Protein 2Z0X (pdb70)

Sequence (157 aa):
SLSPSARRVQGALETRGFGHLKVVELPASTRTAKEAAQAVGAEVGQIVKSLVFVGEKGAYLFLVSGKNRLDLGKATRLVGGPLRQATPEEVRELTGFAIGGVPPVGHNTPLPAYLDEDLLGYPEVWAAGGTPRALFRATPKELLALTGAQVADLKEG

B-factor: mean 14.14, std 8.66, range [3.65, 50.75]

InterPro domains:
  IPR007214 YbaK/aminoacyl-tRNA synthetase-associated domain [PF04073] (30-146)
  IPR036754 YbaK/aminoacyl-tRNA synthetase-associated domain superfamily [G3DSA:3.90.960.10] (2-157)
  IPR036754 YbaK/aminoacyl-tRNA synthetase-associated domain superfamily [SSF55826] (11-155)

Secondary structure (DSSP, 8-state):
---HHHHHHHHHHHHTT-TTS-EEE-SS--SSHHHHHHHHT--GGGEEEEEEEEESSSEEEEEEETT--B-HHHHHHHHTS-EEEPPHHHHHHHHSS-TTS--SS--SSPPPEEEEGGGGGSS-EEEE-SSTTEEEEE-HHHHHHHH-PEEE--B--

Foldseek 3Di:
DDDVQLVLLCVLCVVLPNNVWDKDQDPWWQLALVRVCVRVVHDSQLEWAWFWKAFDVGIETETGGRVFDFDLVQVCVVVVGHIGGQDQVRLCVFFVAGRSARFQDSGPDQHAYAYAQSNQVDQKGWYGSRHRRIIIIDGVVVSCSSRVHHYDNGGPD

Organism: Thermus thermophilus (strain ATCC 27634 / DSM 579 / HB8) (NCBI:txid300852)

Structure (mmCIF, N/CA/C/O backbone):
data_2Z0X
#
_entry.id   2Z0X
#
_cell.length_a   31.512
_cell.length_b   50.613
_cell.length_c   81.758
_cell.angle_alpha   90.00
_cell.angle_beta   90.00
_cell.angle_gamma   90.00
#
_symmetry.space_group_name_H-M   'P 21 21 21'
#
loop_
_entity.id
_entity.type
_entity.pdbx_description
1 polymer 'Putative uncharacterized protein TTHA1699'
2 non-polymer "5'-O-(N-(L-CYSTEINYL)-SULFAMOYL)ADENOSINE"
3 water water
#
loop_
_atom_site.group_PDB
_atom_site.id
_atom_site.type_symbol
_atom_site.label_atom_id
_atom_site.label_alt_id
_atom_site.label_comp_id
_atom_site.label_asym_id
_atom_site.label_entity_id
_atom_site.label_seq_id
_atom_site.pdbx_PDB_ins_code
_atom_site.Cartn_x
_atom_site.Cartn_y
_atom_site.Cartn_z
_atom_site.occupancy
_atom_site.B_iso_or_equiv
_atom_site.auth_seq_id
_atom_site.auth_comp_id
_atom_site.auth_asym_id
_atom_site.auth_atom_id
_atom_site.pdbx_PDB_model_num
ATOM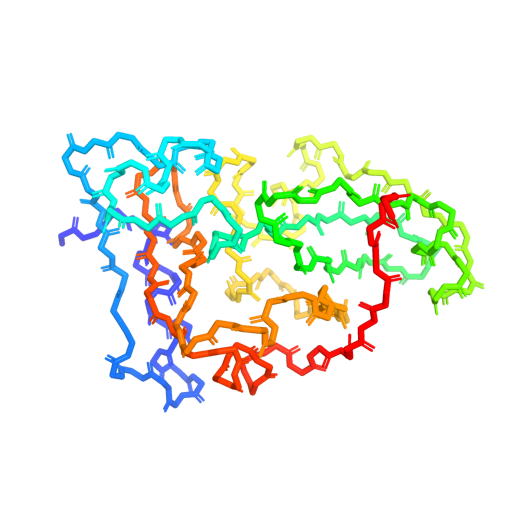 1 N N . SER A 1 2 ? 6.152 41.300 13.565 1.00 37.91 2 SER A N 1
ATOM 2 C CA . SER A 1 2 ? 6.301 40.104 14.440 1.00 36.39 2 SER A CA 1
ATOM 3 C C . SER A 1 2 ? 6.848 40.531 15.791 1.00 30.37 2 SER A C 1
ATOM 4 O O . SER A 1 2 ? 6.149 40.513 16.831 1.00 26.64 2 SER A O 1
ATOM 7 N N . LEU A 1 3 ? 8.133 40.889 15.748 1.00 20.67 3 LEU A N 1
ATOM 8 C CA . LEU A 1 3 ? 8.852 41.263 16.941 1.00 12.70 3 LEU A CA 1
ATOM 9 C C . LEU A 1 3 ? 8.202 42.440 17.616 1.00 15.55 3 LEU A C 1
ATOM 10 O O . LEU A 1 3 ? 7.717 43.393 16.963 1.00 14.99 3 LEU A O 1
ATOM 15 N N . SER A 1 4 ? 8.200 42.397 18.940 1.00 9.94 4 SER A N 1
ATOM 16 C CA . SER A 1 4 ? 7.672 43.508 19.711 1.00 11.93 4 SER A CA 1
ATOM 17 C C . SER A 1 4 ? 8.615 44.677 19.422 1.00 12.32 4 SER A C 1
ATOM 18 O O . SER A 1 4 ? 9.731 44.463 18.947 1.00 10.54 4 SER A O 1
ATOM 21 N N . PRO A 1 5 ? 8.180 45.901 19.698 1.00 11.61 5 PRO A N 1
ATOM 22 C CA . PRO A 1 5 ? 9.005 47.094 19.416 1.00 10.91 5 PRO A CA 1
ATOM 23 C C . PRO A 1 5 ? 10.452 47.080 19.896 1.00 9.06 5 PRO A C 1
ATOM 24 O O . PRO A 1 5 ? 11.383 47.383 19.117 1.00 9.52 5 PRO A O 1
ATOM 28 N N . SER A 1 6 ? 10.660 46.747 21.164 1.00 8.14 6 SER A N 1
ATOM 29 C CA . SER A 1 6 ? 12.027 46.722 21.651 1.00 8.72 6 SER A CA 1
ATOM 30 C C . SER A 1 6 ? 12.864 45.672 20.948 1.00 7.52 6 SER A C 1
ATOM 31 O O . SER A 1 6 ? 14.066 45.877 20.731 1.00 8.35 6 SER A O 1
ATOM 34 N N . ALA A 1 7 ? 12.258 44.540 20.584 1.00 8.38 7 ALA A N 1
ATOM 35 C CA . ALA A 1 7 ? 13.024 43.524 19.868 1.00 6.65 7 ALA A CA 1
ATOM 36 C C . ALA A 1 7 ? 13.298 44.026 18.444 1.00 8.84 7 ALA A C 1
ATOM 37 O O . ALA A 1 7 ? 14.385 43.802 17.874 1.00 6.52 7 ALA A O 1
ATOM 39 N N . ARG A 1 8 ? 12.295 44.673 17.841 1.00 7.60 8 ARG A N 1
ATOM 40 C CA . ARG A 1 8 ? 12.480 45.226 16.483 1.00 8.73 8 ARG A CA 1
ATOM 41 C C . ARG A 1 8 ? 13.612 46.292 16.535 1.00 8.64 8 ARG A C 1
ATOM 42 O O . ARG A 1 8 ? 14.388 46.435 15.575 1.00 8.74 8 ARG A O 1
ATOM 50 N N . ARG A 1 9 ? 13.666 47.061 17.629 1.00 8.78 9 ARG A N 1
ATOM 51 C CA . ARG A 1 9 ? 14.714 48.104 17.795 1.00 6.81 9 ARG A CA 1
ATOM 52 C C . ARG A 1 9 ? 16.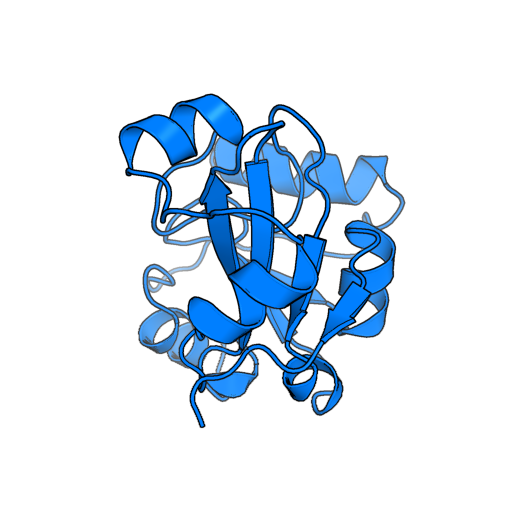117 47.460 17.739 1.00 7.72 9 ARG A C 1
ATOM 53 O O . ARG A 1 9 ? 17.024 47.954 17.069 1.00 6.72 9 ARG A O 1
ATOM 61 N N . VAL A 1 10 ? 16.281 46.339 18.428 1.00 7.55 10 VAL A N 1
ATOM 62 C CA . VAL A 1 10 ? 17.572 45.683 18.423 1.00 6.03 10 VAL A CA 1
ATOM 63 C C . VAL A 1 10 ? 17.839 45.108 17.034 1.00 8.88 10 VAL A C 1
ATOM 64 O O . VAL A 1 10 ? 18.932 45.198 16.522 1.00 7.86 10 VAL A O 1
ATOM 68 N N . GLN A 1 11 ? 16.827 44.483 16.436 1.00 8.42 11 GLN A N 1
ATOM 69 C CA . GLN A 1 11 ? 17.064 43.928 15.102 1.00 7.80 11 GLN A CA 1
ATOM 70 C C . GLN A 1 11 ? 17.483 45.055 14.123 1.00 8.88 11 GLN A C 1
ATOM 71 O O . GLN A 1 11 ? 18.343 44.820 13.278 1.00 8.55 11 GLN A O 1
ATOM 77 N N . GLY A 1 12 ? 16.866 46.231 14.256 1.00 9.43 12 GLY A N 1
ATOM 78 C CA . GLY A 1 12 ? 17.166 47.359 13.399 1.00 9.12 12 GLY A CA 1
ATOM 79 C C . GLY A 1 12 ? 18.605 47.833 13.629 1.00 9.01 12 GLY A C 1
ATOM 80 O O . GLY A 1 12 ? 19.293 48.286 12.710 1.00 11.13 12 GLY A O 1
ATOM 81 N N . ALA A 1 13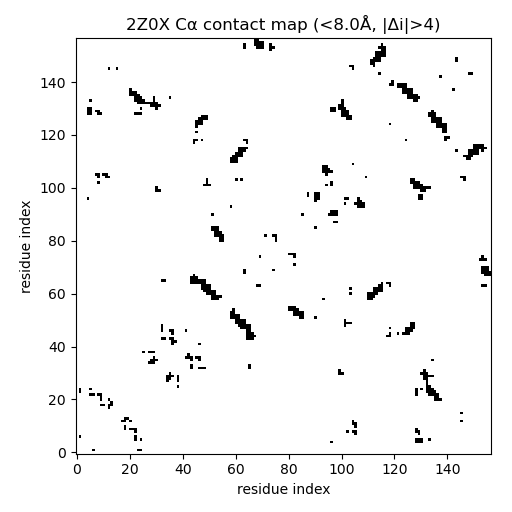 ? 19.075 47.749 14.87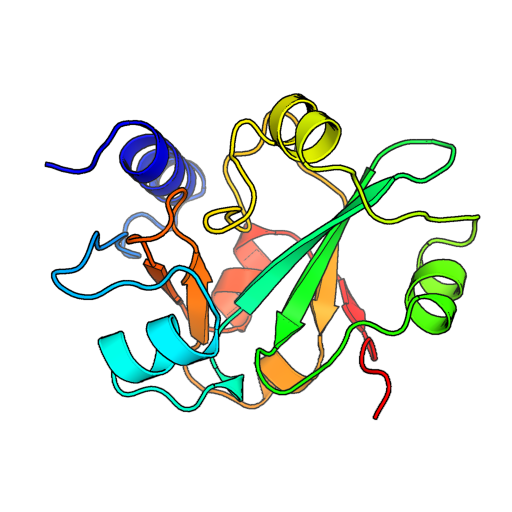6 1.00 8.21 13 ALA A N 1
ATOM 82 C CA . ALA A 1 13 ? 20.433 48.151 15.196 1.00 9.40 13 ALA A CA 1
ATOM 83 C C . ALA A 1 13 ? 21.408 47.169 14.552 1.00 8.39 13 ALA A C 1
ATOM 84 O O . ALA A 1 13 ? 22.459 47.549 14.019 1.00 9.87 13 ALA A O 1
ATOM 86 N N . LEU A 1 14 ? 21.104 45.886 14.641 1.00 8.66 14 LEU A N 1
ATOM 87 C CA . LEU A 1 14 ? 21.982 44.903 14.005 1.00 10.26 14 LEU A CA 1
ATOM 88 C C . LEU A 1 14 ? 22.051 45.189 12.497 1.00 8.99 14 LEU A C 1
ATOM 89 O O . LEU A 1 14 ? 23.140 45.128 11.878 1.00 10.82 14 LEU A O 1
ATOM 94 N N . GLU A 1 15 ? 20.912 45.506 11.897 1.00 9.57 15 GLU A N 1
ATOM 95 C CA . GLU A 1 15 ? 20.891 45.770 10.447 1.00 7.51 15 GLU A CA 1
ATOM 96 C C . GLU A 1 15 ? 21.686 47.027 10.114 1.00 10.60 15 GLU A C 1
ATOM 97 O O . GLU A 1 15 ? 22.510 47.011 9.221 1.00 14.36 15 GLU A O 1
ATOM 103 N N . THR A 1 16 ? 21.464 48.088 10.868 1.00 11.46 16 THR A N 1
ATOM 104 C CA . THR A 1 16 ? 22.170 49.346 10.627 1.00 13.48 16 THR A CA 1
ATOM 105 C C . THR A 1 16 ? 23.675 49.244 10.708 1.00 15.25 16 THR A C 1
ATOM 106 O O . THR A 1 16 ? 24.395 49.863 9.890 1.00 17.56 16 THR A O 1
ATOM 110 N N . ARG A 1 17 ? 24.157 48.464 11.662 1.00 12.79 17 ARG A N 1
ATOM 111 C CA . ARG A 1 17 ? 25.581 48.271 11.868 1.00 12.02 17 ARG A CA 1
ATOM 112 C C . ARG A 1 17 ? 26.244 47.281 10.920 1.00 15.60 17 ARG A C 1
ATOM 113 O O . ARG A 1 17 ? 27.451 47.044 11.000 1.00 18.06 17 ARG A O 1
ATOM 121 N N . GLY A 1 18 ? 25.456 46.711 10.018 1.00 14.96 18 GLY A N 1
ATOM 122 C CA . GLY A 1 18 ? 26.008 45.785 9.046 1.00 15.42 18 GLY A CA 1
ATOM 123 C C . GLY A 1 18 ? 25.957 44.311 9.383 1.00 15.91 18 GLY A C 1
ATOM 124 O O . GLY A 1 18 ? 26.580 43.500 8.694 1.00 16.29 18 GLY A O 1
ATOM 125 N N . PHE A 1 19 ? 25.164 43.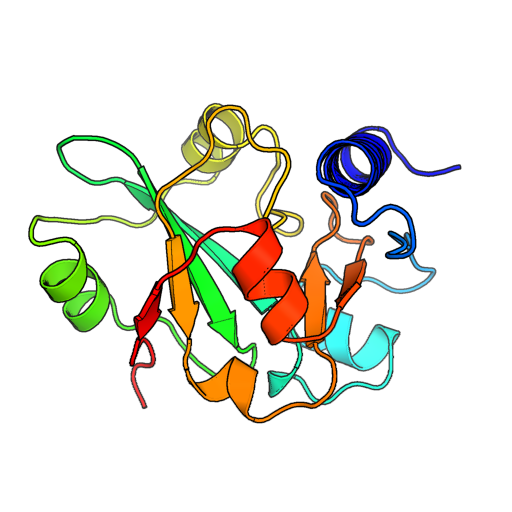969 10.380 1.00 11.78 19 PHE A N 1
ATOM 126 C CA . PHE A 1 19 ? 25.050 42.597 10.851 1.00 13.10 19 PHE A CA 1
ATOM 127 C C . PHE A 1 19 ? 23.626 42.116 10.710 1.00 13.59 19 PHE A C 1
ATOM 128 O O . PHE A 1 19 ? 23.118 41.371 11.574 1.00 11.78 19 PHE A O 1
ATOM 136 N N . GLY A 1 20 ? 22.988 42.529 9.611 1.00 11.46 20 GLY A N 1
ATOM 137 C CA . GLY A 1 20 ? 21.613 42.128 9.378 1.00 12.12 20 GLY A CA 1
ATOM 138 C C . GLY A 1 20 ? 21.388 40.618 9.271 1.00 13.46 20 GLY A C 1
ATOM 139 O O . GLY A 1 20 ? 20.215 40.173 9.381 1.00 13.29 20 GLY A O 1
ATOM 140 N N . HIS A 1 21 ? 22.452 39.844 9.066 1.00 13.00 21 HIS A N 1
ATOM 141 C CA . HIS A 1 21 ? 22.337 38.386 8.989 1.00 11.35 21 HIS A CA 1
ATOM 142 C C . HIS A 1 21 ? 22.049 37.799 10.375 1.00 11.52 21 HIS A C 1
ATOM 143 O O . HIS A 1 21 ? 21.639 36.625 10.466 1.00 10.61 21 HIS A O 1
ATOM 150 N N . LEU A 1 22 ? 22.264 38.589 11.433 1.00 10.10 22 LEU A N 1
ATOM 151 C CA . LEU A 1 22 ? 22.007 38.144 12.813 1.00 8.85 22 LEU A CA 1
ATOM 152 C C . LEU A 1 22 ? 20.545 38.423 13.081 1.00 11.58 22 LEU A C 1
ATOM 153 O O . LEU A 1 22 ? 20.043 39.498 12.777 1.00 13.29 22 LEU A O 1
ATOM 158 N N . LYS A 1 23 ? 19.849 37.444 13.647 1.00 8.53 23 LYS A N 1
ATOM 159 C CA . LYS A 1 23 ? 18.419 37.569 13.831 1.00 7.69 23 LYS A CA 1
ATOM 160 C C . LYS A 1 23 ? 17.902 37.507 15.262 1.00 8.94 23 LYS A C 1
ATOM 161 O O . LYS A 1 23 ? 18.215 36.557 15.981 1.00 10.16 23 LYS A O 1
ATOM 167 N N . VAL A 1 24 ? 17.097 38.496 15.643 1.00 7.32 24 VAL A N 1
ATOM 168 C CA . VAL A 1 24 ? 16.479 38.490 16.971 1.00 6.51 24 VAL A CA 1
ATOM 169 C C . VAL A 1 24 ? 15.250 37.550 16.881 1.00 7.88 24 VAL A C 1
ATOM 170 O O . VAL A 1 24 ? 14.420 37.693 15.945 1.00 10.01 24 VAL A O 1
ATOM 174 N N . VAL A 1 25 ? 15.137 36.634 17.848 1.00 8.10 25 VAL A N 1
ATOM 175 C CA . VAL A 1 25 ? 14.016 35.696 17.956 1.00 8.21 25 VAL A CA 1
ATOM 176 C C . VAL A 1 25 ? 13.339 36.024 19.299 1.00 8.08 25 VAL A C 1
ATOM 177 O O . VAL A 1 25 ? 14.024 36.385 20.269 1.00 9.45 25 VAL A O 1
ATOM 181 N N . GLU A 1 26 ? 12.005 35.969 19.348 1.00 7.78 26 GLU A N 1
ATOM 182 C CA . GLU A 1 26 ? 11.276 36.269 20.584 1.00 9.26 26 GLU A CA 1
ATOM 183 C C . GLU A 1 26 ? 10.540 34.957 20.794 1.00 9.78 26 GLU A C 1
ATOM 184 O O . GLU A 1 26 ? 9.535 34.688 20.132 1.00 9.50 26 GLU A O 1
ATOM 190 N N . LEU A 1 27 ? 11.035 34.195 21.767 1.00 7.21 27 LEU A N 1
ATOM 191 C CA . LEU A 1 27 ? 10.691 32.788 21.943 1.00 6.89 27 LEU A CA 1
ATOM 192 C C . LEU A 1 27 ? 9.486 32.329 22.690 1.00 9.61 27 LEU A C 1
ATOM 193 O O . LEU A 1 27 ? 8.918 33.073 23.477 1.00 9.46 27 LEU A O 1
ATOM 198 N N . PRO A 1 28 ? 9.102 31.055 22.471 1.00 9.15 28 PRO A N 1
ATOM 199 C CA . PRO A 1 28 ? 7.932 30.506 23.175 1.00 11.37 28 PRO A CA 1
ATOM 200 C C . PRO A 1 28 ? 8.232 30.142 24.615 1.00 9.42 28 PRO A C 1
ATOM 201 O O . PRO A 1 28 ? 7.349 29.675 25.317 1.00 11.15 28 PRO A O 1
ATOM 205 N N . ALA A 1 29 ? 9.474 30.335 25.062 1.00 8.09 29 ALA A N 1
ATOM 206 C CA . ALA A 1 29 ? 9.840 30.103 26.468 1.00 8.55 29 ALA A CA 1
ATOM 207 C C . ALA A 1 29 ? 10.580 31.355 26.891 1.00 8.35 29 ALA A C 1
ATOM 208 O O . ALA A 1 29 ? 11.174 32.050 26.051 1.00 9.38 29 ALA A O 1
ATOM 210 N N . SER A 1 30 ? 10.564 31.628 28.196 1.00 7.87 30 SER A N 1
ATOM 211 C CA . SER A 1 30 ? 11.233 32.820 28.665 1.00 6.07 30 SER A CA 1
ATOM 212 C C . SER A 1 30 ? 12.729 32.773 28.501 1.00 6.82 30 SER A C 1
ATOM 213 O O . SER A 1 30 ? 13.337 31.707 28.518 1.00 6.91 30 SER A O 1
ATOM 216 N N . THR A 1 31 ? 13.295 33.973 28.319 1.00 7.13 31 THR A N 1
ATOM 217 C CA . THR A 1 31 ? 14.751 34.134 28.249 1.00 6.80 31 THR A CA 1
ATOM 218 C C . THR A 1 31 ? 15.118 35.233 29.257 1.00 9.04 31 THR A C 1
ATOM 219 O O . THR A 1 31 ? 16.189 35.848 29.145 1.00 7.33 31 THR A O 1
ATOM 223 N N . ARG A 1 32 ? 14.243 35.440 30.251 1.00 6.98 32 ARG A N 1
ATOM 224 C CA . ARG A 1 32 ? 14.432 36.561 31.215 1.00 8.56 32 ARG A CA 1
ATOM 225 C C . ARG A 1 32 ? 15.737 36.483 31.992 1.00 10.67 32 ARG A C 1
ATOM 226 O O . ARG A 1 32 ? 16.414 37.506 32.154 1.00 9.79 32 ARG A O 1
ATOM 234 N N . THR A 1 33 ? 16.059 35.289 32.478 1.00 8.32 33 THR A N 1
ATOM 235 C CA . THR A 1 33 ? 17.307 35.084 33.224 1.00 9.93 33 THR A CA 1
ATOM 236 C C . THR A 1 33 ? 18.264 34.287 32.326 1.00 8.99 33 THR A C 1
ATOM 237 O O . THR A 1 33 ? 17.820 33.633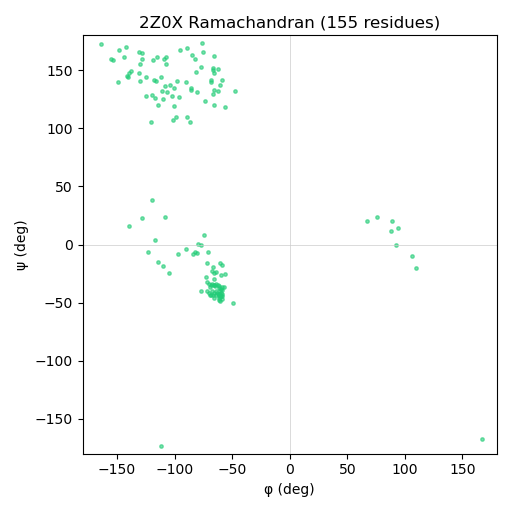 31.360 1.00 9.76 33 THR A O 1
ATOM 241 N N . ALA A 1 34 ? 19.563 34.320 32.646 1.00 9.26 34 ALA A N 1
ATOM 242 C CA . ALA A 1 34 ? 20.546 33.591 31.794 1.00 7.56 34 ALA A CA 1
ATOM 243 C C . ALA A 1 34 ? 20.190 32.126 31.816 1.00 9.17 34 ALA A C 1
ATOM 244 O O . ALA A 1 34 ? 20.269 31.453 30.778 1.00 7.44 34 ALA A O 1
ATOM 246 N N . LYS A 1 35 ? 19.778 31.628 32.985 1.00 8.05 35 LYS A N 1
ATOM 247 C CA . LYS A 1 35 ? 19.390 30.219 33.089 1.00 8.82 35 LYS A CA 1
ATOM 248 C C . LYS A 1 35 ? 18.238 29.860 32.151 1.00 8.66 35 LYS A C 1
ATOM 249 O O . LYS A 1 35 ? 18.329 28.876 31.431 1.00 9.25 35 LYS A O 1
ATOM 255 N N . GLU A 1 36 ? 17.182 30.682 32.129 1.00 9.19 36 GLU A N 1
ATOM 256 C CA . GLU A 1 36 ? 16.043 30.435 31.251 1.00 9.68 36 GLU A CA 1
ATOM 257 C C . GLU A 1 36 ? 16.461 30.565 29.782 1.00 9.11 36 GLU A C 1
ATOM 258 O O . GLU A 1 36 ? 16.012 29.764 28.931 1.00 7.76 36 GLU A O 1
ATOM 264 N N . ALA A 1 37 ? 17.277 31.584 29.478 1.00 6.92 37 ALA A N 1
ATOM 265 C CA . ALA A 1 37 ? 17.690 31.794 28.082 1.00 6.44 37 ALA A CA 1
ATOM 266 C C . ALA A 1 37 ? 18.470 30.565 27.560 1.00 6.23 37 ALA A C 1
ATOM 267 O O . ALA A 1 37 ? 18.244 30.091 26.443 1.00 6.88 37 ALA A O 1
ATOM 269 N N . ALA A 1 38 ? 19.364 30.018 28.377 1.00 6.81 38 ALA A N 1
ATOM 270 C CA . ALA A 1 38 ? 20.124 28.855 27.915 1.00 6.70 38 ALA A CA 1
ATOM 271 C C . ALA A 1 38 ? 19.189 27.694 27.649 1.00 8.66 38 ALA A C 1
ATOM 272 O O . ALA A 1 38 ? 19.364 26.990 26.676 1.00 8.31 38 ALA A O 1
ATOM 274 N N . GLN A 1 39 ? 18.212 27.475 28.528 1.00 8.93 39 GLN A N 1
ATOM 275 C CA . GLN A 1 39 ? 17.298 26.369 28.331 1.00 7.50 39 GLN A CA 1
ATOM 276 C C . GLN A 1 39 ? 16.452 26.589 27.066 1.00 9.20 39 GLN A C 1
ATOM 277 O O . GLN A 1 39 ? 16.113 25.636 26.355 1.00 9.49 39 GLN A O 1
ATOM 283 N N . ALA A 1 40 ? 16.109 27.835 26.787 1.00 9.26 40 ALA A N 1
ATOM 284 C CA . ALA A 1 40 ? 15.287 28.125 25.634 1.00 7.00 40 ALA A CA 1
ATOM 285 C C . ALA A 1 40 ? 15.941 27.826 24.330 1.00 7.10 40 ALA A C 1
ATOM 286 O O . ALA A 1 40 ? 15.252 27.562 23.352 1.00 8.63 40 ALA A O 1
ATOM 288 N N . VAL A 1 41 ? 17.268 27.931 24.276 1.00 7.96 41 VAL A N 1
ATOM 289 C CA . VAL A 1 41 ? 17.939 27.670 23.006 1.00 10.21 41 VAL A CA 1
ATOM 290 C C . VAL A 1 41 ? 18.892 26.483 23.008 1.00 7.99 41 VAL A C 1
ATOM 291 O O . VAL A 1 41 ? 19.529 26.215 21.979 1.00 9.72 41 VAL A O 1
ATOM 295 N N . GLY A 1 42 ? 18.952 25.762 24.120 1.00 6.91 42 GLY A N 1
ATOM 296 C CA . GLY A 1 42 ? 19.805 24.571 24.241 1.00 8.35 42 GLY A CA 1
ATOM 297 C C . GLY A 1 42 ? 21.268 24.880 24.414 1.00 10.23 42 GLY A C 1
ATOM 298 O O . GLY A 1 42 ? 22.160 24.050 24.097 1.00 10.51 42 GLY A O 1
ATOM 299 N N . ALA A 1 43 ? 21.539 26.086 24.914 1.00 9.26 43 ALA A N 1
ATOM 300 C CA . ALA A 1 43 ? 22.923 26.480 25.121 1.00 10.32 43 ALA A CA 1
ATOM 301 C C . ALA A 1 43 ? 23.386 26.228 26.555 1.00 9.66 43 ALA A C 1
ATOM 302 O O . ALA A 1 43 ? 22.583 25.926 27.435 1.00 10.26 43 ALA A O 1
ATOM 304 N N . GLU A 1 44 ? 24.704 26.301 26.783 1.00 11.18 44 GLU A N 1
ATOM 305 C CA . GLU A 1 44 ? 25.237 26.219 28.134 1.00 10.04 44 GLU A CA 1
ATOM 306 C C . GLU A 1 44 ? 25.040 27.664 28.664 1.00 9.26 44 GLU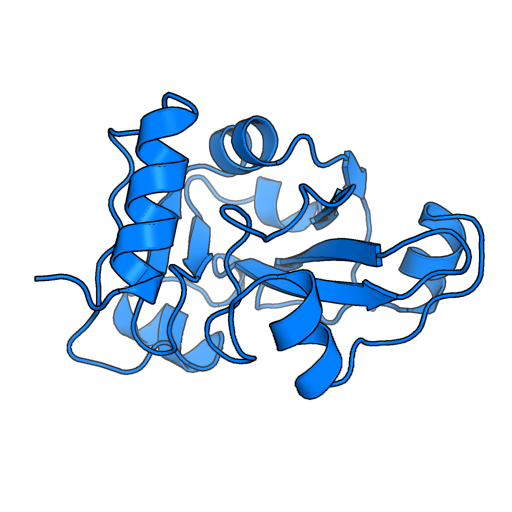 A C 1
ATOM 307 O O . GLU A 1 44 ? 25.114 28.629 27.892 1.00 8.48 44 GLU A O 1
ATOM 313 N N . VAL A 1 45 ? 24.807 27.818 29.970 1.00 9.01 45 VAL A N 1
ATOM 314 C CA . VAL A 1 45 ? 24.598 29.168 30.501 1.00 9.19 45 VAL A CA 1
ATOM 315 C C . VAL A 1 45 ? 25.801 30.100 30.259 1.00 7.20 45 VAL A C 1
ATOM 316 O O . VAL A 1 45 ? 25.621 31.318 30.142 1.00 6.24 45 VAL A O 1
ATOM 320 N N . GLY A 1 46 ? 27.008 29.546 30.137 1.00 7.10 46 GLY A N 1
ATOM 321 C CA . GLY A 1 46 ? 28.170 30.378 29.860 1.00 7.03 46 GLY A CA 1
ATOM 322 C C . GLY A 1 46 ? 28.096 31.084 28.504 1.00 7.22 46 GLY A C 1
ATOM 323 O O . GLY A 1 46 ? 28.732 32.123 28.293 1.00 7.69 46 GLY A O 1
ATOM 324 N N . GLN A 1 47 ? 27.316 30.536 27.580 1.00 8.17 47 GLN A N 1
ATOM 325 C CA . GLN A 1 47 ? 27.170 31.150 26.255 1.00 9.51 47 GLN A CA 1
ATOM 326 C C . GLN A 1 47 ? 26.185 32.306 26.255 1.00 8.56 47 GLN A C 1
ATOM 327 O O . GLN A 1 47 ? 26.050 32.989 25.251 1.00 9.98 47 GLN A O 1
ATOM 333 N N . ILE A 1 48 ? 25.484 32.528 27.362 1.00 8.07 48 ILE A N 1
ATOM 334 C CA . ILE A 1 48 ? 24.523 33.624 27.411 1.00 6.94 48 ILE A CA 1
ATOM 335 C C . ILE A 1 48 ? 25.278 34.907 27.800 1.00 8.78 48 ILE A C 1
ATOM 336 O O . ILE A 1 48 ? 26.117 34.920 28.736 1.00 9.57 48 ILE A O 1
ATOM 341 N N . VAL A 1 49 ? 24.983 35.986 27.091 1.00 6.31 49 VAL A N 1
ATOM 342 C CA . VAL A 1 49 ? 25.639 37.281 27.347 1.00 6.34 49 VAL A CA 1
ATOM 343 C C . VAL A 1 49 ? 24.713 38.154 28.167 1.00 8.12 49 VAL A C 1
ATOM 344 O O . VAL A 1 49 ? 23.602 38.470 27.720 1.00 9.00 49 VAL A O 1
ATOM 348 N N . LYS A 1 50 ? 25.151 38.550 29.364 1.00 6.24 50 LYS A N 1
ATOM 349 C CA . LYS A 1 50 ? 24.337 39.454 30.199 1.00 5.57 50 LYS A CA 1
ATOM 350 C C . LYS A 1 50 ? 24.890 40.859 29.902 1.00 5.82 50 LYS A C 1
ATOM 351 O O . LYS A 1 50 ? 26.103 41.055 30.010 1.00 9.69 50 LYS A O 1
ATOM 357 N N . SER A 1 51 ? 24.035 41.816 29.517 1.00 6.77 51 SER A N 1
ATOM 358 C CA . SER A 1 51 ? 24.511 43.187 29.216 1.00 3.65 51 SER A CA 1
ATOM 359 C C . SER A 1 51 ? 24.157 43.990 30.455 1.00 7.73 51 SER A C 1
ATOM 360 O O . SER A 1 51 ? 22.977 44.253 30.738 1.00 8.14 51 SER A O 1
ATOM 363 N N . LEU A 1 52 ? 25.181 44.321 31.233 1.00 9.11 52 LEU A N 1
ATOM 364 C CA . LEU A 1 52 ? 24.997 45.008 32.491 1.00 8.98 52 LEU A CA 1
ATOM 365 C C . LEU A 1 52 ? 25.462 46.447 32.437 1.00 9.15 52 LEU A C 1
ATOM 366 O O . LEU A 1 52 ? 26.566 46.722 31.958 1.00 8.95 52 LEU A O 1
ATOM 371 N N . VAL A 1 53 ? 24.661 47.342 33.001 1.00 7.37 53 VAL A N 1
ATOM 372 C CA . VAL A 1 53 ? 25.002 48.763 32.954 1.00 7.93 53 VAL A CA 1
ATOM 373 C C . VAL A 1 53 ? 25.476 49.307 34.290 1.00 8.12 53 VAL A C 1
ATOM 374 O O . VAL A 1 53 ? 24.835 49.117 35.314 1.00 9.17 53 VAL A O 1
ATOM 378 N N . PHE A 1 54 ? 26.599 50.017 34.266 1.00 7.31 54 PHE A N 1
ATOM 379 C CA . PHE A 1 54 ? 27.120 50.602 35.511 1.00 9.25 54 PHE A CA 1
ATOM 380 C C . PHE A 1 54 ? 27.294 52.088 35.272 1.00 11.55 54 PHE A C 1
ATOM 381 O O . PHE A 1 54 ? 27.620 52.526 34.167 1.00 11.72 54 PHE A O 1
ATOM 389 N N . VAL A 1 55 ? 27.033 52.872 36.311 1.00 8.81 55 VAL A N 1
ATOM 390 C CA . VAL A 1 55 ? 27.124 54.314 36.195 1.00 8.72 55 VAL A CA 1
ATOM 391 C C . VAL A 1 55 ? 28.426 54.792 36.834 1.00 11.20 55 VAL A C 1
ATOM 392 O O . VAL A 1 55 ? 28.699 54.428 37.960 1.00 11.89 55 VAL A O 1
ATOM 396 N N . GLY A 1 56 ? 29.210 55.578 36.087 1.00 9.28 56 GLY A N 1
ATOM 397 C CA . GLY A 1 56 ? 30.491 56.122 36.527 1.00 11.86 56 GLY A CA 1
ATOM 398 C C . GLY A 1 56 ? 30.404 57.639 36.695 1.00 17.28 56 GLY A C 1
ATOM 399 O O . GLY A 1 56 ? 29.324 58.202 36.588 1.00 15.04 56 GLY A O 1
ATOM 400 N N . GLU A 1 57 ? 31.540 58.295 36.956 1.00 18.92 57 GLU A N 1
ATOM 401 C CA . GLU A 1 57 ? 31.538 59.742 37.180 1.00 23.65 57 GLU A CA 1
ATOM 402 C C . GLU A 1 57 ? 31.248 60.549 35.918 1.00 22.34 57 GLU A C 1
ATOM 403 O O . GLU A 1 57 ? 30.480 61.508 35.974 1.00 22.49 57 GLU A O 1
ATOM 409 N N . LYS A 1 58 ? 31.843 60.126 34.794 1.00 22.28 58 LYS A N 1
ATOM 410 C CA . LYS A 1 58 ? 31.718 60.818 33.506 1.00 21.54 58 LYS A CA 1
ATOM 411 C C . LYS A 1 58 ? 30.649 60.254 32.561 1.00 23.78 58 LYS A C 1
ATOM 412 O O . LYS A 1 58 ? 30.351 60.866 31.511 1.00 26.91 58 LYS A O 1
ATOM 418 N N . GLY A 1 59 ? 30.059 59.113 32.908 1.00 16.91 59 GLY A N 1
ATOM 419 C CA . GLY A 1 59 ? 29.080 58.532 32.010 1.00 16.03 59 GLY A CA 1
ATOM 420 C C . GLY A 1 59 ? 28.788 57.119 32.445 1.00 16.55 59 GLY A C 1
ATOM 421 O O . GLY A 1 59 ? 29.156 56.737 33.557 1.00 13.98 59 GLY A O 1
ATOM 422 N N . ALA A 1 60 ? 28.122 56.360 31.585 1.00 11.98 60 ALA A N 1
ATOM 423 C CA . ALA A 1 60 ? 27.787 54.976 31.911 1.00 10.91 60 ALA A CA 1
ATOM 424 C C . ALA A 1 60 ? 28.620 53.990 31.075 1.00 8.55 60 ALA A C 1
ATOM 425 O O . ALA A 1 60 ? 29.169 54.358 30.023 1.00 9.14 60 ALA A O 1
ATOM 427 N N . TYR A 1 61 ? 28.710 52.747 31.580 1.00 6.93 61 TYR A N 1
ATOM 428 C CA . TYR A 1 61 ? 29.518 51.689 30.973 1.00 7.18 61 TYR A CA 1
ATOM 429 C C . TYR A 1 61 ? 28.732 50.414 30.816 1.00 6.27 61 TYR A C 1
ATOM 430 O O . TYR A 1 61 ? 27.849 50.106 31.623 1.00 9.93 61 TYR A O 1
ATOM 439 N N . LEU A 1 62 ? 29.060 49.677 29.758 1.00 6.73 62 LEU A N 1
ATOM 440 C CA . LEU A 1 62 ? 28.390 48.418 29.462 1.00 7.20 62 LEU A CA 1
ATOM 441 C C . LEU A 1 62 ? 29.351 47.245 29.698 1.00 6.33 62 LEU A C 1
ATOM 442 O O . LEU A 1 62 ? 30.481 47.221 29.164 1.00 6.93 62 LEU A O 1
ATOM 447 N N . PHE A 1 63 ? 28.922 46.289 30.532 1.00 6.98 63 PHE A N 1
ATOM 448 C CA . PHE A 1 63 ? 29.744 45.105 30.799 1.00 7.10 63 PHE A CA 1
ATOM 449 C C . PHE A 1 63 ? 29.013 43.898 30.247 1.00 7.81 63 PHE A C 1
ATOM 450 O O . PHE A 1 63 ? 27.911 43.617 30.652 1.00 9.08 63 PHE A O 1
ATOM 458 N N . LEU A 1 64 ? 29.634 43.194 29.309 1.00 6.86 64 LEU A N 1
ATOM 459 C CA . LEU A 1 64 ? 29.013 42.029 28.680 1.00 6.69 64 LEU A CA 1
ATOM 460 C C . LEU A 1 64 ? 29.600 40.838 29.417 1.00 6.05 64 LEU A C 1
ATOM 461 O O . LEU A 1 64 ? 30.792 40.494 29.248 1.00 6.22 64 LEU A O 1
ATOM 466 N N . VAL A 1 65 ? 28.769 40.181 30.218 1.00 4.98 65 VAL A N 1
ATOM 467 C CA . VAL A 1 65 ? 29.266 39.105 31.091 1.00 5.55 65 VAL A CA 1
ATOM 468 C C . VAL A 1 65 ? 28.684 37.747 30.746 1.00 5.59 65 VAL A C 1
ATOM 469 O O . VAL A 1 65 ? 27.488 37.629 30.464 1.00 6.67 65 VAL A O 1
ATOM 473 N N . SER A 1 66 ? 29.524 36.722 30.823 1.00 6.41 66 SER A N 1
ATOM 474 C CA . SER A 1 66 ? 29.052 35.347 30.541 1.00 7.62 66 SER A CA 1
ATOM 475 C C . SER A 1 66 ? 28.090 34.915 31.651 1.00 7.83 66 SER A C 1
ATOM 476 O O . SER A 1 66 ? 28.275 35.203 32.837 1.00 7.34 66 SER A O 1
ATOM 479 N N . GLY A 1 67 ? 27.048 34.205 31.229 1.00 7.00 67 GLY A N 1
ATOM 480 C CA . GLY A 1 67 ? 26.049 33.720 32.153 1.00 7.53 67 GLY A CA 1
ATOM 481 C C . GLY A 1 67 ? 26.582 32.817 33.251 1.00 6.29 67 GLY A C 1
ATOM 482 O O . GLY A 1 67 ? 25.857 32.589 34.230 1.00 10.73 67 GLY A O 1
ATOM 483 N N . LYS A 1 68 ? 27.787 32.268 33.095 1.00 5.35 68 LYS A N 1
ATOM 484 C CA . LYS A 1 68 ? 28.340 31.410 34.154 1.00 7.91 68 LYS A CA 1
ATOM 485 C C . LYS A 1 68 ? 29.148 32.224 35.173 1.00 7.63 68 LYS A C 1
ATOM 486 O O . LYS A 1 68 ? 29.589 31.652 36.202 1.00 9.81 68 LYS A O 1
ATOM 492 N N . ASN A 1 69 ? 29.311 33.529 34.940 1.00 7.34 69 ASN A N 1
ATOM 493 C CA . ASN A 1 69 ? 30.132 34.397 35.793 1.00 6.71 69 ASN A CA 1
ATOM 494 C C . ASN A 1 69 ? 29.368 35.519 36.448 1.00 7.52 69 ASN A C 1
ATOM 495 O O . ASN A 1 69 ? 28.292 35.884 35.979 1.00 12.76 69 ASN A O 1
ATOM 500 N N . ARG A 1 70 ? 29.942 36.033 37.536 1.00 5.34 70 ARG A N 1
ATOM 501 C CA . ARG A 1 70 ? 29.380 37.163 38.285 1.00 7.59 70 ARG A CA 1
ATOM 502 C C . ARG A 1 70 ? 30.325 38.321 38.053 1.00 6.12 70 ARG A C 1
ATOM 503 O O . ARG A 1 70 ? 31.536 38.149 38.209 1.00 8.71 70 ARG A O 1
ATOM 511 N N . LEU A 1 71 ? 29.793 39.507 37.695 1.00 6.33 71 LEU A N 1
ATOM 512 C CA . LEU A 1 71 ? 30.681 40.676 37.453 1.00 5.89 71 LEU A CA 1
ATOM 513 C C . LEU A 1 71 ? 31.339 41.103 38.750 1.00 7.77 71 LEU A C 1
ATOM 514 O O . LEU A 1 71 ? 30.630 41.252 39.785 1.00 6.84 71 LEU A O 1
ATOM 519 N N . ASP A 1 72 ? 32.679 41.257 38.726 1.00 6.45 72 ASP A N 1
ATOM 520 C CA . ASP A 1 72 ? 33.428 41.706 39.903 1.00 6.48 72 ASP A CA 1
ATOM 521 C C . ASP A 1 72 ? 33.485 43.222 39.876 1.00 6.98 72 ASP A C 1
ATOM 522 O O . ASP A 1 72 ? 34.142 43.770 39.018 1.00 8.93 72 ASP A O 1
ATOM 527 N N . LEU A 1 73 ? 32.769 43.893 40.801 1.00 5.82 73 LEU A N 1
ATOM 528 C CA . LEU A 1 73 ? 32.754 45.344 40.794 1.00 7.82 73 LEU A CA 1
ATOM 529 C C . LEU A 1 73 ? 34.136 45.949 41.003 1.00 7.57 73 LEU A C 1
ATOM 530 O O . LEU A 1 73 ? 34.465 46.966 40.382 1.00 8.19 73 LEU A O 1
ATOM 535 N N . GLY A 1 74 ? 34.952 45.295 41.825 1.00 5.57 74 GLY A N 1
ATOM 536 C CA . GLY A 1 74 ? 36.291 45.793 42.015 1.00 5.71 74 GLY A CA 1
ATOM 537 C C . GLY A 1 74 ? 37.078 45.797 40.706 1.00 6.97 74 GLY A C 1
ATOM 538 O O . GLY A 1 74 ? 37.714 46.811 40.366 1.00 8.71 74 GLY A O 1
ATOM 539 N N . LYS A 1 75 ? 37.042 44.692 39.968 1.00 8.13 75 LYS A N 1
ATOM 540 C CA . LYS A 1 75 ? 37.748 44.637 38.696 1.00 7.47 75 LYS A CA 1
ATOM 541 C C . LYS A 1 75 ? 37.192 45.678 37.726 1.00 7.66 75 LYS A C 1
ATOM 542 O O . LYS A 1 75 ? 37.940 46.320 37.008 1.00 8.32 75 LYS A O 1
ATOM 548 N N . ALA A 1 76 ? 35.864 45.815 37.677 1.00 6.31 76 ALA A N 1
ATOM 549 C CA . ALA A 1 76 ? 35.261 46.780 36.767 1.00 7.43 76 ALA A CA 1
ATOM 550 C C . ALA A 1 76 ? 35.707 48.204 37.072 1.00 9.21 76 ALA A C 1
ATOM 551 O O . ALA A 1 76 ? 36.012 48.976 36.143 1.00 8.74 76 ALA A O 1
ATOM 553 N N . THR A 1 77 ? 35.711 48.539 38.371 1.00 8.64 77 THR A N 1
ATOM 554 C CA . THR A 1 77 ? 36.139 49.840 38.849 1.00 7.90 77 THR A CA 1
ATOM 555 C C . THR A 1 77 ? 37.585 50.138 38.446 1.00 9.75 77 THR A C 1
ATOM 556 O O . THR A 1 77 ? 37.883 51.244 37.978 1.00 8.77 77 THR A O 1
ATOM 560 N N . ARG A 1 78 ? 38.469 49.160 38.569 1.00 9.00 78 ARG A N 1
ATOM 561 C CA . ARG A 1 78 ? 39.864 49.400 38.164 1.00 7.16 78 ARG A CA 1
ATOM 562 C C . ARG A 1 78 ? 39.976 49.601 36.651 1.00 8.89 78 ARG A C 1
ATOM 563 O O . ARG A 1 78 ? 40.726 50.476 36.174 1.00 10.79 78 ARG A O 1
ATOM 571 N N . LEU A 1 79 ? 39.218 48.819 35.887 1.00 8.46 79 LEU A N 1
ATOM 572 C CA . LEU A 1 79 ? 39.238 48.972 34.424 1.00 9.31 79 LEU A CA 1
ATOM 573 C C . LEU A 1 79 ? 38.796 50.360 33.959 1.00 9.73 79 LEU A C 1
ATOM 574 O O . LEU A 1 79 ? 39.462 50.973 33.126 1.00 9.72 79 LEU A O 1
ATOM 579 N N . VAL A 1 80 ? 37.672 50.835 34.489 1.00 10.90 80 VAL A N 1
ATOM 580 C CA . VAL A 1 80 ? 37.135 52.151 34.092 1.00 9.98 80 VAL A CA 1
ATOM 581 C C . VAL A 1 80 ? 38.027 53.254 34.628 1.00 13.02 80 VAL A C 1
ATOM 582 O O . VAL A 1 80 ? 38.247 54.269 33.952 1.00 13.36 80 VAL A O 1
ATOM 586 N N . GLY A 1 81 ? 38.591 53.012 35.807 1.00 12.33 81 GLY A N 1
ATOM 587 C CA . GLY A 1 81 ? 39.487 53.972 36.409 1.00 11.53 81 GLY A CA 1
ATOM 588 C C . GLY A 1 81 ? 38.827 54.998 37.265 1.00 15.58 81 GLY A C 1
ATOM 589 O O . GLY A 1 81 ? 39.419 56.073 37.498 1.00 17.51 81 GLY A O 1
ATOM 590 N N . GLY A 1 82 ? 37.617 54.711 37.729 1.00 12.17 82 GLY A N 1
ATOM 591 C CA . GLY A 1 82 ? 36.919 55.640 38.611 1.00 14.38 82 GLY A CA 1
ATOM 592 C C . GLY A 1 82 ? 35.794 54.863 39.258 1.00 13.89 82 GLY A C 1
ATOM 593 O O . GLY A 1 82 ? 35.534 53.732 38.860 1.00 13.85 82 GLY A O 1
ATOM 594 N N . PRO A 1 83 ? 35.083 55.437 40.226 1.00 12.81 83 PRO A N 1
ATOM 595 C CA . PRO A 1 83 ? 33.988 54.700 40.872 1.00 14.04 83 PRO A CA 1
ATOM 596 C C . PRO A 1 83 ? 32.868 54.311 39.927 1.00 13.67 83 PRO A C 1
ATOM 597 O O . PRO A 1 83 ? 32.608 54.975 38.907 1.00 12.16 83 PRO A O 1
ATOM 601 N N . LEU A 1 84 ? 32.235 53.204 40.282 1.00 11.45 84 LEU A N 1
ATOM 602 C CA . LEU A 1 84 ? 31.133 52.651 39.495 1.00 12.52 84 LEU A CA 1
ATOM 603 C C . LEU A 1 84 ? 30.081 52.108 40.436 1.00 14.28 84 LEU A C 1
ATOM 604 O O . LEU A 1 84 ? 30.414 51.637 41.538 1.00 12.47 84 LEU A O 1
ATOM 609 N N . ARG A 1 85 ? 28.819 52.240 40.033 1.00 12.51 85 ARG A N 1
ATOM 610 C CA . ARG A 1 85 ? 27.722 51.632 40.788 1.00 15.26 85 ARG A CA 1
ATOM 611 C C . ARG A 1 85 ? 26.759 51.021 39.779 1.00 11.86 85 ARG A C 1
ATOM 612 O O . ARG A 1 85 ? 26.601 51.496 38.635 1.00 13.50 85 ARG A O 1
ATOM 620 N N . GLN A 1 86 ? 26.119 49.956 40.223 1.00 11.83 86 GLN A N 1
ATOM 621 C CA . GLN A 1 86 ? 25.151 49.246 39.398 1.00 11.68 86 GLN A CA 1
ATOM 622 C C . GLN A 1 86 ? 23.982 50.187 39.060 1.00 13.39 86 GLN A C 1
ATOM 623 O O . GLN A 1 86 ? 23.430 50.861 39.942 1.00 12.01 86 GLN A O 1
ATOM 629 N N . ALA A 1 87 ? 23.584 50.244 37.793 1.00 10.70 87 ALA A N 1
ATOM 630 C CA . ALA A 1 87 ? 22.453 51.110 37.419 1.00 10.75 87 ALA A CA 1
ATOM 631 C C . ALA A 1 87 ? 21.153 50.557 38.011 1.00 10.34 87 ALA A C 1
ATOM 632 O O . ALA A 1 87 ? 20.958 49.347 38.047 1.00 11.11 87 ALA A O 1
ATOM 634 N N . THR A 1 88 ? 20.291 51.445 38.502 1.00 11.47 88 THR A N 1
ATOM 635 C CA . THR A 1 88 ? 19.000 50.994 39.038 1.00 15.88 88 THR A CA 1
ATOM 636 C C . THR A 1 88 ? 18.120 50.654 37.839 1.00 12.69 88 THR A C 1
ATOM 637 O O . THR A 1 88 ? 18.430 51.021 36.715 1.00 11.15 88 THR A O 1
ATOM 641 N N . PRO A 1 89 ? 17.008 49.952 38.070 1.00 15.08 89 PRO A N 1
ATOM 642 C CA . PRO A 1 89 ? 16.169 49.647 36.905 1.00 17.41 89 PRO A CA 1
ATOM 643 C C . PRO A 1 89 ? 15.748 50.907 36.182 1.00 16.03 89 PRO A C 1
ATOM 644 O O . PRO A 1 89 ? 15.639 50.916 34.965 1.00 17.24 89 PRO A O 1
ATOM 648 N N . GLU A 1 90 ? 15.476 51.971 36.927 1.00 17.93 90 GLU A N 1
ATOM 649 C CA . GLU A 1 90 ? 15.094 53.236 36.333 1.00 19.04 90 GLU A CA 1
ATOM 650 C C . GLU A 1 90 ? 16.236 53.819 35.474 1.00 19.07 90 GLU A C 1
ATOM 651 O O . GLU A 1 90 ? 16.014 54.318 34.382 1.00 19.02 90 GLU A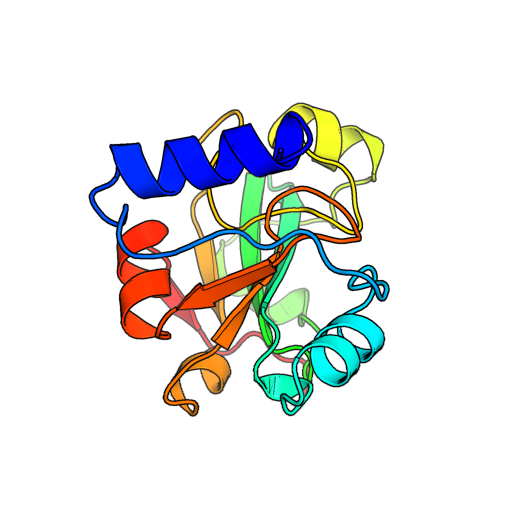 O 1
ATOM 657 N N . GLU A 1 91 ? 17.471 53.765 35.967 1.00 16.24 91 GLU A N 1
ATOM 658 C CA . GLU A 1 91 ? 18.592 54.280 35.194 1.00 12.59 91 GLU A CA 1
ATOM 659 C C . GLU A 1 91 ? 18.839 53.418 33.943 1.00 11.34 91 GLU A C 1
ATOM 660 O O . GLU A 1 91 ? 19.239 53.919 32.894 1.00 10.72 91 GLU A O 1
ATOM 666 N N . VAL A 1 92 ? 18.602 52.120 34.055 1.00 10.34 92 VAL A N 1
ATOM 667 C CA . VAL A 1 92 ? 18.813 51.250 32.911 1.00 11.83 92 VAL A CA 1
ATOM 668 C C . VAL A 1 92 ? 17.867 51.702 31.804 1.00 11.21 92 VAL A C 1
ATOM 669 O O . VAL A 1 92 ? 18.263 51.803 30.646 1.00 9.84 92 VAL A O 1
ATOM 673 N N . ARG A 1 93 ? 16.613 51.971 32.156 1.00 10.80 93 ARG A N 1
ATOM 674 C CA . ARG A 1 93 ? 15.660 52.389 31.146 1.00 12.41 93 ARG A CA 1
ATOM 675 C C . ARG A 1 93 ? 16.023 53.749 30.571 1.00 12.78 93 ARG A C 1
ATOM 676 O O . ARG A 1 93 ? 15.986 53.934 29.356 1.00 10.86 93 ARG A O 1
ATOM 684 N N . GLU A 1 94 ? 16.401 54.694 31.428 1.00 14.11 94 GLU A N 1
ATOM 685 C CA . GLU A 1 94 ? 16.787 56.021 30.943 1.00 15.66 94 GLU A CA 1
ATOM 686 C C . GLU A 1 94 ? 17.974 55.997 30.031 1.00 16.23 94 GLU A C 1
ATOM 687 O O . GLU A 1 94 ? 18.007 56.685 29.020 1.00 16.50 94 GLU A O 1
ATOM 693 N N . LEU A 1 95 ? 18.981 55.204 30.400 1.00 17.03 95 LEU A N 1
ATOM 694 C CA . LEU A 1 95 ? 20.205 55.112 29.615 1.00 17.78 95 LEU A CA 1
ATOM 695 C C . LEU A 1 95 ? 20.176 54.289 28.358 1.00 17.70 95 LEU A C 1
ATOM 696 O O . LEU A 1 95 ? 20.805 54.613 27.342 1.00 18.31 95 LEU A O 1
ATOM 701 N N . THR A 1 96 ? 19.500 53.159 28.405 1.00 14.45 96 THR A N 1
ATOM 702 C CA . THR A 1 96 ? 19.532 52.277 27.267 1.00 12.78 96 THR A CA 1
ATOM 703 C C . THR A 1 96 ? 18.299 52.246 26.422 1.00 14.00 96 THR A C 1
ATOM 704 O O . THR A 1 96 ? 18.356 51.873 25.258 1.00 13.41 96 THR A O 1
ATOM 708 N N . GLY A 1 97 ? 17.161 52.588 27.014 1.00 11.38 97 GLY A N 1
ATOM 709 C CA . GLY A 1 97 ? 15.932 52.466 26.281 1.00 12.25 97 GLY A CA 1
ATOM 710 C C . GLY A 1 97 ? 15.253 51.118 26.492 1.00 9.93 97 GLY A C 1
ATOM 711 O O . GLY A 1 97 ? 14.191 50.896 25.931 1.00 11.40 97 GLY A O 1
ATOM 712 N N . PHE A 1 98 ? 15.858 50.240 27.296 1.00 8.33 98 PHE A N 1
ATOM 713 C CA . PHE A 1 98 ? 15.350 48.895 27.577 1.00 8.52 98 PHE A CA 1
ATOM 714 C C . PHE A 1 98 ? 15.284 48.665 29.062 1.00 12.38 98 PHE A C 1
ATOM 715 O O . PHE A 1 98 ? 15.899 49.390 29.836 1.00 12.64 98 PHE A O 1
ATOM 723 N N . ALA A 1 99 ? 14.560 47.625 29.454 1.00 11.08 99 ALA A N 1
ATOM 724 C CA . ALA A 1 99 ? 14.424 47.311 30.863 1.00 10.69 99 ALA A CA 1
ATOM 725 C C . ALA A 1 99 ? 15.209 46.059 31.281 1.00 10.34 99 ALA A C 1
ATOM 726 O O . ALA A 1 99 ? 15.469 45.142 30.482 1.00 11.49 99 ALA A O 1
ATOM 728 N N . ILE A 1 100 ? 15.562 45.999 32.564 1.00 12.34 100 ILE A N 1
ATOM 729 C CA . ILE A 1 100 ? 16.249 44.819 33.106 1.00 10.97 100 ILE A CA 1
ATOM 730 C C . ILE A 1 100 ? 15.542 43.528 32.675 1.00 12.97 100 ILE A C 1
ATOM 731 O O . ILE A 1 100 ? 14.326 43.433 32.763 1.00 15.90 100 ILE A O 1
ATOM 736 N N . GLY A 1 101 ? 16.305 42.544 32.178 1.00 10.69 101 GLY A N 1
ATOM 737 C CA . GLY A 1 101 ? 15.691 41.280 31.748 1.00 12.40 101 GLY A CA 1
ATOM 738 C C . GLY A 1 101 ? 15.757 41.176 30.232 1.00 13.13 101 GLY A C 1
ATOM 739 O O . GLY A 1 101 ? 15.643 40.086 29.643 1.00 12.96 101 GLY A O 1
ATOM 740 N N . GLY A 1 102 ? 15.925 42.334 29.601 1.00 11.40 102 GLY A N 1
ATOM 741 C CA . GLY A 1 102 ? 16.015 42.349 28.158 1.00 12.76 102 GLY A CA 1
ATOM 742 C C . GLY A 1 102 ? 17.073 43.311 27.657 1.00 10.43 102 GLY A C 1
ATOM 743 O O . GLY A 1 102 ? 17.047 43.594 26.472 1.00 13.03 102 GLY A O 1
ATOM 744 N N . VAL A 1 103 ? 18.010 43.786 28.498 1.00 10.49 103 VAL A N 1
ATOM 745 C CA . VAL A 1 103 ? 18.988 44.795 28.027 1.00 9.20 103 VAL A CA 1
ATOM 746 C C . VAL A 1 103 ? 19.879 44.166 26.977 1.00 8.24 103 VAL A C 1
ATOM 747 O O . VAL A 1 103 ? 20.591 43.219 27.264 1.00 9.03 103 VAL A O 1
ATOM 751 N N . PRO A 1 104 ? 19.886 44.716 25.774 1.00 7.49 104 PRO A N 1
ATOM 752 C CA . PRO A 1 104 ? 20.693 44.186 24.687 1.00 9.50 104 PRO A CA 1
ATOM 753 C C . PRO A 1 104 ? 22.092 44.819 24.689 1.00 7.28 104 PRO A C 1
ATOM 754 O O . PRO A 1 104 ? 22.343 45.790 25.380 1.00 9.00 104 PRO A O 1
ATOM 758 N N . PRO A 1 105 ? 23.009 44.282 23.899 1.00 7.18 105 PRO A N 1
ATOM 759 C CA . PRO A 1 105 ? 24.381 44.831 23.811 1.00 7.73 105 PRO A CA 1
ATOM 760 C C . PRO A 1 105 ? 24.509 46.006 22.822 1.00 9.95 105 PRO A C 1
ATOM 761 O O . PRO A 1 105 ? 25.576 46.630 22.743 1.00 10.25 105 PRO A O 1
ATOM 765 N N . VAL A 1 106 ? 23.432 46.270 22.056 1.00 10.37 106 VAL A N 1
ATOM 766 C CA . VAL A 1 106 ? 23.376 47.349 21.058 1.00 7.18 106 VAL A CA 1
ATOM 767 C C . VAL A 1 106 ? 21.984 48.003 21.046 1.00 7.97 106 VAL A C 1
ATOM 768 O O . VAL A 1 106 ? 21.043 47.491 21.650 1.00 11.46 106 VAL A O 1
ATOM 772 N N . GLY A 1 107 ? 21.863 49.121 20.342 1.00 9.72 107 GLY A N 1
ATOM 773 C CA . GLY A 1 107 ? 20.561 49.768 20.230 1.00 10.33 107 GLY A CA 1
ATOM 774 C C . GLY A 1 107 ? 20.242 50.753 21.332 1.00 8.18 107 GLY A C 1
ATOM 775 O O . GLY A 1 107 ? 19.094 51.146 21.432 1.00 10.79 107 GLY A O 1
ATOM 776 N N . HIS A 1 108 ? 21.216 51.135 22.154 1.00 8.09 108 HIS A N 1
ATOM 777 C CA . HIS A 1 108 ? 20.912 52.019 23.295 1.00 7.04 108 HIS A CA 1
ATOM 778 C C . HIS A 1 108 ? 20.688 53.493 22.911 1.00 7.54 108 HIS A C 1
ATOM 779 O O . HIS A 1 108 ? 20.849 53.883 21.743 1.00 10.46 108 HIS A O 1
ATOM 786 N N . ASN A 1 109 ? 20.275 54.290 23.888 1.00 6.64 109 ASN A N 1
ATOM 787 C CA . ASN A 1 109 ? 20.089 55.709 23.632 1.00 5.42 109 ASN A CA 1
ATOM 788 C C . ASN A 1 109 ? 21.405 56.379 23.360 1.00 7.72 109 ASN A C 1
ATOM 789 O O . ASN A 1 109 ? 21.429 57.404 22.746 1.00 9.98 109 ASN A O 1
ATOM 794 N N . THR A 1 110 ? 22.506 55.784 23.826 1.00 7.95 110 THR A N 1
ATOM 795 C CA . THR A 1 110 ? 23.862 56.303 23.641 1.00 10.32 110 THR A CA 1
ATOM 796 C C . THR A 1 110 ? 24.728 55.070 23.587 1.00 13.31 110 THR A C 1
ATOM 797 O O . THR A 1 110 ? 24.485 54.152 24.365 1.00 14.15 110 THR A O 1
ATOM 801 N N . PRO A 1 111 ? 25.736 55.033 22.694 1.00 13.18 111 PRO A N 1
ATOM 802 C CA . PRO A 1 111 ? 26.611 53.854 22.602 1.00 14.15 111 PRO A CA 1
ATOM 803 C C . PRO A 1 111 ? 27.493 53.940 23.841 1.00 11.42 111 PRO A C 1
ATOM 804 O O . PRO A 1 111 ? 28.171 54.936 24.021 1.00 15.04 111 PRO A O 1
ATOM 808 N N . LEU A 1 112 ? 27.500 52.912 24.668 1.00 8.99 112 LEU A N 1
ATOM 809 C CA . LEU A 1 112 ? 28.272 52.963 25.897 1.00 10.35 112 LEU A CA 1
ATOM 810 C C . LEU A 1 112 ? 29.619 52.277 25.750 1.00 7.60 112 LEU A C 1
ATOM 811 O O . LEU A 1 112 ? 29.714 51.237 25.098 1.00 9.48 112 LEU A O 1
ATOM 816 N N . PRO A 1 113 ? 30.689 52.855 26.342 1.00 8.85 113 PRO A N 1
ATOM 817 C CA . PRO A 1 113 ? 32.016 52.209 26.257 1.00 9.42 113 PRO A CA 1
ATOM 818 C C . PRO A 1 113 ? 31.780 50.870 26.933 1.00 9.64 113 PRO A C 1
ATOM 819 O O . PRO A 1 113 ? 31.181 50.811 28.010 1.00 8.29 113 PRO A O 1
ATOM 823 N N . ALA A 1 114 ? 32.315 49.804 26.340 1.00 8.16 114 ALA A N 1
ATOM 824 C CA . ALA A 1 114 ? 32.045 48.453 26.826 1.00 6.14 114 ALA A CA 1
ATOM 825 C C . ALA A 1 114 ? 33.254 47.579 27.098 1.00 8.42 114 ALA A C 1
ATOM 826 O O . ALA A 1 114 ? 34.319 47.794 26.554 1.00 8.90 114 ALA A O 1
ATOM 828 N N . TYR A 1 115 ? 33.016 46.560 27.908 1.00 6.58 115 TYR A N 1
ATOM 829 C CA . TYR A 1 115 ? 34.024 45.564 28.275 1.00 5.50 115 TYR A CA 1
ATOM 830 C C . TYR A 1 115 ? 33.378 44.225 28.029 1.00 8.50 115 TYR A C 1
ATOM 831 O O . TYR A 1 115 ? 32.172 44.026 28.338 1.00 8.61 115 TYR A O 1
ATOM 840 N N . LEU A 1 116 ? 34.160 43.269 27.500 1.00 7.98 116 LEU A N 1
ATOM 841 C CA . LEU A 1 116 ? 33.630 41.929 27.225 1.00 7.40 116 LEU A CA 1
ATOM 842 C C . LEU A 1 116 ? 34.363 40.928 28.085 1.00 7.41 116 LEU A C 1
ATOM 843 O O . LEU A 1 116 ? 35.602 40.861 28.063 1.00 8.22 116 LEU A O 1
ATOM 848 N N . ASP A 1 117 ? 33.597 40.150 28.831 1.00 5.63 117 ASP A N 1
ATOM 849 C CA . ASP A 1 117 ? 34.097 39.066 29.697 1.00 6.61 117 ASP A CA 1
ATOM 850 C C . ASP A 1 117 ? 34.904 38.131 28.790 1.00 7.69 117 ASP A C 1
ATOM 851 O O . ASP A 1 117 ? 34.374 37.524 27.845 1.00 7.24 117 ASP A O 1
ATOM 856 N N . GLU A 1 118 ? 36.189 38.004 29.099 1.00 6.31 118 GLU A N 1
ATOM 857 C CA . GLU A 1 118 ? 37.044 37.207 28.241 1.00 8.42 118 GLU A CA 1
ATOM 858 C C . GLU A 1 118 ? 36.516 35.775 28.084 1.00 7.89 118 GLU A C 1
ATOM 859 O O . GLU A 1 118 ? 36.827 35.151 27.079 1.00 7.51 118 GLU A O 1
ATOM 865 N N . ASP A 1 119 ? 35.749 35.250 29.042 1.00 7.69 119 ASP A N 1
ATOM 866 C CA . ASP A 1 119 ? 35.283 33.863 28.883 1.00 6.47 119 ASP A CA 1
ATOM 867 C C . ASP A 1 119 ? 34.314 33.693 27.727 1.00 8.15 119 ASP A C 1
ATOM 868 O O . ASP A 1 119 ? 34.128 32.568 27.257 1.00 9.81 119 ASP A O 1
ATOM 873 N N . LEU A 1 120 ? 33.705 34.776 27.259 1.00 6.74 120 LEU A N 1
ATOM 874 C CA . LEU A 1 120 ? 32.780 34.638 26.123 1.00 5.70 120 LEU A CA 1
ATOM 875 C C . LEU A 1 120 ? 33.557 34.209 24.867 1.00 7.59 120 LEU A C 1
ATOM 876 O O . LEU A 1 120 ? 32.993 33.591 23.959 1.00 7.92 120 LEU A O 1
ATOM 881 N N . LEU A 1 121 ? 34.859 34.521 24.826 1.00 6.98 121 LEU A N 1
ATOM 882 C CA . LEU A 1 121 ? 35.698 34.158 23.684 1.00 7.33 121 LEU A CA 1
ATOM 883 C C . LEU A 1 121 ? 35.971 32.661 23.594 1.00 9.13 121 LEU A C 1
ATOM 884 O O . LEU A 1 121 ? 36.558 32.194 22.590 1.00 9.88 121 LEU A O 1
ATOM 889 N N . GLY A 1 122 ? 35.545 31.899 24.619 1.00 8.78 122 GLY A N 1
ATOM 890 C CA . GLY A 1 122 ? 35.750 30.462 24.603 1.00 7.97 122 GLY A CA 1
ATOM 891 C C . GLY A 1 122 ? 34.694 29.714 23.808 1.00 11.12 122 GLY A C 1
ATOM 892 O O . GLY A 1 122 ? 34.832 28.502 23.597 1.00 12.89 122 GLY A O 1
ATOM 893 N N . TYR A 1 123 ? 33.653 30.412 23.345 1.00 7.82 123 TYR A N 1
ATOM 894 C CA . TYR A 1 123 ? 32.551 29.759 22.625 1.00 10.45 123 TYR A CA 1
ATOM 895 C C . TYR A 1 123 ? 32.473 30.139 21.148 1.00 11.46 123 TYR A C 1
ATOM 896 O O . TYR A 1 123 ? 32.752 31.255 20.778 1.00 8.92 123 TYR A O 1
ATOM 905 N N . PRO A 1 124 ? 32.096 29.180 20.285 1.00 8.12 124 PRO A N 1
ATOM 906 C CA . PRO A 1 124 ? 31.994 29.509 18.866 1.00 9.52 124 PRO A CA 1
ATOM 907 C C . PRO A 1 124 ? 30.819 30.473 18.641 1.00 7.84 124 PRO A C 1
ATOM 908 O O . PRO A 1 124 ? 30.906 31.367 17.788 1.00 13.03 124 PRO A O 1
ATOM 912 N N . GLU A 1 125 ? 29.739 30.315 19.407 1.00 8.61 125 GLU A N 1
ATOM 913 C CA . GLU A 1 125 ? 28.581 31.208 19.271 1.00 10.33 125 GLU A CA 1
ATOM 914 C C . GLU A 1 125 ? 28.054 31.516 20.674 1.00 7.01 125 GLU A C 1
ATOM 915 O O . GLU A 1 125 ? 28.187 30.683 21.584 1.00 10.91 125 GLU A O 1
ATOM 921 N N . VAL A 1 126 ? 27.513 32.717 20.853 1.00 8.04 126 VAL A N 1
ATOM 922 C CA . VAL A 1 126 ? 26.925 33.133 22.123 1.00 8.31 126 VAL A CA 1
ATOM 923 C C . VAL A 1 126 ? 25.551 33.736 21.849 1.00 7.28 126 VAL A C 1
ATOM 924 O O . VAL A 1 126 ? 25.195 34.010 20.694 1.00 8.51 126 VAL A O 1
ATOM 928 N N . TRP A 1 127 ? 24.746 33.899 22.884 1.00 5.70 127 TRP A N 1
ATOM 929 C CA . TRP A 1 127 ? 23.397 34.467 22.671 1.00 6.78 127 TRP A CA 1
ATOM 930 C C . TRP A 1 127 ? 23.256 35.670 23.568 1.00 6.04 127 TRP A C 1
ATOM 931 O O . TRP A 1 127 ? 23.481 35.560 24.772 1.00 7.99 127 TRP A O 1
ATOM 942 N N . ALA A 1 128 ? 22.860 36.800 22.990 1.00 5.66 128 ALA A N 1
ATOM 943 C CA . ALA A 1 128 ? 22.715 38.013 23.805 1.00 5.82 128 ALA A CA 1
ATOM 944 C C . ALA A 1 128 ? 21.252 38.407 23.797 1.00 6.79 128 ALA A C 1
ATOM 945 O O . ALA A 1 128 ? 20.492 37.947 22.930 1.00 6.05 128 ALA A O 1
ATOM 947 N N . ALA A 1 129 ? 20.839 39.237 24.755 1.00 6.76 129 ALA A N 1
ATOM 948 C CA . ALA A 1 129 ? 19.420 39.668 24.813 1.00 6.56 129 ALA A CA 1
ATOM 949 C C . ALA A 1 129 ? 19.100 40.512 23.596 1.00 8.47 129 ALA A C 1
ATOM 950 O O . ALA A 1 129 ? 19.947 41.287 23.113 1.00 9.09 129 ALA A O 1
ATOM 952 N N . GLY A 1 130 ? 17.845 40.382 23.170 1.00 7.50 130 GLY A N 1
ATOM 953 C CA . GLY A 1 130 ? 17.353 41.099 22.022 1.00 8.33 130 GLY A CA 1
ATOM 954 C C . GLY A 1 130 ? 16.386 42.200 22.345 1.00 9.45 130 GLY A C 1
ATOM 955 O O . GLY A 1 130 ? 15.546 42.522 21.478 1.00 11.57 130 GLY A O 1
ATOM 956 N N . GLY A 1 131 ? 16.436 42.723 23.575 1.00 8.44 131 GLY A N 1
ATOM 957 C CA . GLY A 1 131 ? 15.577 43.843 23.948 1.00 11.39 131 GLY A CA 1
ATOM 958 C C . GLY A 1 131 ? 14.391 43.587 24.861 1.00 9.06 131 GLY A C 1
ATOM 959 O O . GLY A 1 131 ? 13.761 44.558 25.323 1.00 8.15 131 GLY A O 1
ATOM 960 N N . THR A 1 132 ? 14.063 42.324 25.114 1.00 8.52 132 THR A N 1
ATOM 961 C CA . THR A 1 132 ? 12.889 41.962 25.923 1.00 9.16 132 THR A CA 1
ATOM 962 C C . THR A 1 132 ? 13.208 40.657 26.649 1.00 8.36 132 THR A C 1
ATOM 963 O O . THR A 1 132 ? 14.182 39.973 26.306 1.00 8.63 132 THR A O 1
ATOM 967 N N . PRO A 1 133 ? 12.378 40.276 27.644 1.00 7.78 133 PRO A N 1
ATOM 968 C CA . PRO A 1 133 ? 12.630 39.044 28.392 1.00 9.26 133 PRO A CA 1
ATOM 969 C C . PRO A 1 133 ? 12.312 37.772 27.659 1.00 6.44 133 PRO A C 1
ATOM 970 O O . PRO A 1 133 ? 12.318 36.701 28.244 1.00 6.92 133 PRO A O 1
ATOM 974 N N . ARG A 1 134 ? 11.996 37.901 26.365 1.00 7.51 134 ARG A N 1
ATOM 975 C CA . ARG A 1 134 ? 11.751 36.742 25.507 1.00 6.32 134 ARG A CA 1
ATOM 976 C C . ARG A 1 134 ? 12.686 36.736 24.291 1.00 5.72 134 ARG A C 1
ATOM 977 O O . ARG A 1 134 ? 12.698 35.778 23.533 1.00 8.12 134 ARG A O 1
ATOM 985 N N . ALA A 1 135 ? 13.464 37.806 24.109 1.00 6.07 135 ALA A N 1
ATOM 986 C CA . ALA A 1 135 ? 14.274 37.958 22.885 1.00 5.91 135 ALA A CA 1
ATOM 987 C C . ALA A 1 135 ? 15.753 37.697 23.024 1.00 6.42 135 ALA A C 1
ATOM 988 O O . ALA A 1 135 ? 16.359 38.108 24.000 1.00 5.32 135 ALA A O 1
ATOM 990 N N . LEU A 1 136 ? 16.313 36.997 22.044 1.00 4.18 136 LEU A N 1
ATOM 991 C CA . LEU A 1 136 ? 17.747 36.731 22.027 1.00 7.58 136 LEU A CA 1
ATOM 992 C C . LEU A 1 136 ? 18.205 36.762 20.574 1.00 9.32 136 LEU A C 1
ATOM 993 O O . LEU A 1 136 ? 17.393 36.667 19.655 1.00 9.50 136 LEU A O 1
ATOM 998 N N . PHE A 1 137 ? 19.510 36.931 20.370 1.00 7.82 137 PHE A N 1
ATOM 999 C CA . PHE A 1 137 ? 20.040 36.723 19.022 1.00 7.83 137 PHE A CA 1
ATOM 1000 C C . PHE A 1 137 ? 21.379 36.016 19.229 1.00 7.33 137 PHE A C 1
ATOM 1001 O O . PHE A 1 137 ? 22.108 36.280 20.204 1.00 7.73 137 PHE A O 1
ATOM 1009 N N . ARG A 1 138 ? 21.694 35.105 18.311 1.00 6.45 138 ARG A N 1
ATOM 1010 C CA . ARG A 1 138 ? 22.946 34.358 18.322 1.00 9.23 138 ARG A CA 1
ATOM 1011 C C . ARG A 1 138 ? 24.007 35.095 17.519 1.00 8.53 138 ARG A C 1
ATOM 1012 O O . ARG A 1 138 ? 23.702 35.685 16.473 1.00 9.99 138 ARG A O 1
ATOM 1020 N N . ALA A 1 139 ? 25.243 35.111 18.013 1.00 6.85 139 ALA A N 1
ATOM 1021 C CA . ALA A 1 139 ? 26.329 35.798 17.274 1.00 8.97 139 ALA A CA 1
ATOM 1022 C C . ALA A 1 139 ? 27.649 35.174 17.670 1.00 9.59 139 ALA A C 1
ATOM 1023 O O . ALA A 1 139 ? 27.722 34.527 18.707 1.00 8.89 139 ALA A O 1
ATOM 1025 N N . THR A 1 140 ? 28.706 35.321 16.874 1.00 8.18 140 THR A N 1
ATOM 1026 C CA . THR A 1 140 ? 29.955 34.787 17.398 1.00 6.28 140 THR A CA 1
ATOM 1027 C C . THR A 1 140 ? 30.515 35.857 18.341 1.00 8.44 140 THR A C 1
ATOM 1028 O O . THR A 1 140 ? 30.103 37.004 18.274 1.00 8.85 140 THR A O 1
ATOM 1032 N N . PRO A 1 141 ? 31.413 35.470 19.252 1.00 10.23 141 PRO A N 1
ATOM 1033 C CA . PRO A 1 141 ? 32.010 36.453 20.185 1.00 13.29 141 PRO A CA 1
ATOM 1034 C C . PRO A 1 141 ? 32.699 37.532 19.374 1.00 11.68 141 PRO A C 1
ATOM 1035 O O . PRO A 1 141 ? 32.699 38.715 19.725 1.00 10.97 141 PRO A O 1
ATOM 1039 N N . LYS A 1 142 ? 33.315 37.153 18.266 1.00 12.02 142 LYS A N 1
ATOM 1040 C CA . LYS A 1 142 ? 33.974 38.135 17.432 1.00 14.84 142 LYS A CA 1
ATOM 1041 C C . LYS A 1 142 ? 33.002 39.120 16.832 1.00 14.30 142 LYS A C 1
ATOM 1042 O O . LYS A 1 142 ? 33.334 40.301 16.691 1.00 13.06 142 LYS A O 1
ATOM 1048 N N . GLU A 1 143 ? 31.796 38.664 16.471 1.00 11.78 143 GLU A N 1
ATOM 1049 C CA . GLU A 1 143 ? 30.789 39.590 15.952 1.00 9.54 143 GLU A CA 1
ATOM 1050 C C . GLU A 1 143 ? 30.315 40.506 17.107 1.00 11.81 143 GLU A C 1
ATOM 1051 O O . GLU A 1 143 ? 30.058 41.688 16.905 1.00 10.15 143 GLU A O 1
ATOM 1057 N N . LEU A 1 144 ? 30.207 39.957 18.315 1.00 9.81 144 LEU A N 1
ATOM 1058 C CA . LEU A 1 144 ? 29.771 40.785 19.428 1.00 8.68 144 LEU A CA 1
ATOM 1059 C C . LEU A 1 144 ? 30.803 41.871 19.682 1.00 9.99 144 LEU A C 1
ATOM 1060 O O . LEU A 1 144 ? 30.443 43.020 19.984 1.00 9.31 144 LEU A O 1
ATOM 1065 N N . LEU A 1 145 ? 32.077 41.513 19.575 1.00 10.30 145 LEU A N 1
ATOM 1066 C CA . LEU A 1 145 ? 33.124 42.531 19.737 1.00 9.44 145 LEU A CA 1
ATOM 1067 C C . LEU A 1 145 ? 32.966 43.598 18.647 1.00 9.83 145 LEU A C 1
ATOM 1068 O O . LEU A 1 145 ? 33.090 44.778 18.927 1.00 11.74 145 LEU A O 1
ATOM 1073 N N . ALA A 1 146 ? 32.762 43.186 17.388 1.00 10.82 146 ALA A N 1
ATOM 1074 C CA . ALA A 1 146 ? 32.604 44.153 16.298 1.00 11.56 146 ALA A CA 1
ATOM 1075 C C . ALA A 1 146 ? 31.389 45.044 16.496 1.00 11.57 146 ALA A C 1
ATOM 1076 O O . ALA A 1 146 ? 31.393 46.222 16.132 1.00 11.31 146 ALA A O 1
ATOM 1078 N N . LEU A 1 147 ? 30.325 44.486 17.066 1.00 10.02 147 LEU A N 1
ATOM 1079 C CA . LEU A 1 147 ? 29.108 45.253 17.297 1.00 8.73 147 LEU A CA 1
ATOM 1080 C C . LEU A 1 147 ? 29.193 46.286 18.414 1.00 10.83 147 LEU A C 1
ATOM 1081 O O . LEU A 1 147 ? 28.535 47.328 18.356 1.00 13.68 147 LEU A O 1
ATOM 1086 N N . THR A 1 148 ? 30.049 46.039 19.394 1.00 9.62 148 THR A N 1
ATOM 1087 C CA . THR A 1 148 ? 30.088 46.898 20.563 1.00 8.92 148 THR A CA 1
ATOM 1088 C C . THR A 1 148 ? 31.360 47.684 20.762 1.00 9.32 148 THR A C 1
ATOM 1089 O O . THR A 1 148 ? 31.377 48.603 21.592 1.00 10.62 148 THR A O 1
ATOM 1093 N N . GLY A 1 149 ? 32.420 47.288 20.050 1.00 9.14 149 GLY A N 1
ATOM 1094 C CA . GLY A 1 149 ? 33.720 47.918 20.223 1.00 8.62 149 GLY A CA 1
ATOM 1095 C C . GLY A 1 149 ? 34.317 47.634 21.597 1.00 9.72 149 GLY A C 1
ATOM 1096 O O . GLY A 1 149 ? 35.212 48.351 22.049 1.00 10.29 149 GLY A O 1
ATOM 1097 N N . ALA A 1 150 ? 33.831 46.582 22.257 1.00 8.81 150 ALA A N 1
ATOM 1098 C CA . ALA A 1 150 ? 34.227 46.298 23.627 1.00 6.83 150 ALA A CA 1
ATOM 1099 C C . ALA A 1 150 ? 35.656 45.901 23.810 1.00 7.86 150 ALA A C 1
ATOM 1100 O O . ALA A 1 150 ? 36.264 45.318 22.920 1.00 10.72 150 ALA A O 1
ATOM 1102 N N . GLN A 1 151 ? 36.193 46.186 24.985 1.00 8.44 151 GLN A N 1
ATOM 1103 C CA . GLN A 1 151 ? 37.542 45.707 25.215 1.00 10.73 151 GLN A CA 1
ATOM 1104 C C . GLN A 1 151 ? 37.458 44.418 26.071 1.00 10.00 151 GLN A C 1
ATOM 1105 O O . GLN A 1 151 ? 36.687 44.303 27.029 1.00 9.04 151 GLN A O 1
ATOM 1111 N N . VAL A 1 152 ? 38.235 43.431 25.648 1.00 6.93 152 VAL A N 1
ATOM 1112 C CA . VAL A 1 152 ? 38.300 42.129 26.311 1.00 6.15 152 VAL A CA 1
ATOM 1113 C C . VAL A 1 152 ? 38.913 42.315 27.706 1.00 8.73 152 VAL A C 1
ATOM 1114 O O . VAL A 1 152 ? 39.958 42.977 27.839 1.00 7.56 152 VAL A O 1
ATOM 1118 N N . ALA A 1 153 ? 38.285 41.722 28.723 1.00 7.82 153 ALA A N 1
ATOM 1119 C CA . ALA A 1 153 ? 38.761 41.899 30.097 1.00 5.08 153 ALA A CA 1
ATOM 1120 C C . ALA A 1 153 ? 38.402 40.752 30.981 1.00 5.52 153 ALA A C 1
ATOM 1121 O O . ALA A 1 153 ? 37.448 39.996 30.690 1.00 6.43 153 ALA A O 1
ATOM 1123 N N . ASP A 1 154 ? 39.161 40.651 32.073 1.00 8.10 154 ASP A N 1
ATOM 1124 C CA . ASP A 1 154 ? 38.898 39.656 33.141 1.00 7.91 154 ASP A CA 1
ATOM 1125 C C . ASP A 1 154 ? 37.885 40.396 34.023 1.00 7.17 154 ASP A C 1
ATOM 1126 O O . ASP A 1 154 ? 38.219 41.341 34.754 1.00 7.43 154 ASP A O 1
ATOM 1131 N N . LEU A 1 155 ? 36.626 39.987 33.928 1.00 5.32 155 LEU A N 1
ATOM 1132 C CA . LEU A 1 155 ? 35.517 40.648 34.640 1.00 5.06 155 LEU A CA 1
ATOM 1133 C C . LEU A 1 155 ? 34.942 39.822 35.743 1.00 5.92 155 LEU A C 1
ATOM 1134 O O . LEU A 1 155 ? 34.298 40.373 36.647 1.00 7.89 155 LEU A O 1
ATOM 1139 N N . LYS A 1 156 ? 35.184 38.526 35.723 1.00 8.03 156 LYS A N 1
ATOM 1140 C CA . LYS A 1 156 ? 34.532 37.672 36.718 1.00 6.34 156 LYS A CA 1
ATOM 1141 C C . LYS A 1 156 ? 35.069 37.662 38.133 1.00 8.14 156 LYS A C 1
ATOM 1142 O O . LYS A 1 156 ? 36.234 37.916 38.382 1.00 7.22 156 LYS A O 1
ATOM 1148 N N . GLU A 1 157 ? 34.183 37.365 39.073 1.00 7.18 157 GLU A N 1
ATOM 1149 C CA . GLU A 1 157 ? 34.613 37.242 40.470 1.00 7.48 157 GLU A CA 1
ATOM 1150 C C . GLU A 1 157 ? 35.414 35.963 40.625 1.00 11.47 157 GLU A C 1
ATOM 1151 O O . GLU A 1 157 ? 36.318 35.916 41.470 1.00 9.50 157 GLU A O 1
ATOM 1157 N N . GLY A 1 158 ? 35.092 34.932 39.865 1.00 9.19 158 GLY A N 1
ATOM 1158 C CA . GLY A 1 158 ? 35.901 33.704 39.953 1.00 14.54 158 GLY A CA 1
ATOM 1159 C C . GLY A 1 158 ? 37.318 33.799 39.332 1.00 22.19 158 GLY A C 1
ATOM 1160 O O . GLY A 1 158 ? 37.747 34.893 38.893 1.00 19.05 158 GLY A O 1
#

Radius of gyration: 14.11 Å; Cα contacts (8 Å, |Δi|>4): 348; chains: 1; bounding box: 34×36×33 Å

CATH classification: 3.90.960.10

Solvent-accessible surface area: 7684 Å² total; per-residue (Å²): 156,29,42,115,38,0,120,99,0,7,28,17,0,85,120,136,60,37,24,115,13,121,9,53,60,36,132,48,32,8,141,46,19,156,66,2,7,148,30,40,74,21,116,55,2,28,7,3,57,9,55,8,14,31,14,137,198,36,9,35,4,0,0,0,0,15,113,17,170,14,31,80,51,63,0,44,210,67,35,66,24,78,18,111,136,6,59,82,120,40,2,144,130,54,0,25,2,40,107,20,2,10,0,5,10,20,27,85,74,115,18,80,7,13,0,1,77,31,0,64,66,29,111,74,1,31,2,15,0,6,15,66,97,0,3,0,113,5,47,6,142,39,1,37,66,4,26,67,12,98,73,9,67,0,46,99,92

Nearest PDB structures (foldseek):
  2cx5-assembly3_C  TM=9.790E-01  e=2.922E-31  Thermus thermophilus
  3rij-assembly2_B  TM=9.803E-01  e=1.821E-29  Thermus thermophilus HB8
  3ri0-assembly2_B  TM=9.774E-01  e=1.931E-28  Thermus thermophilus HB8
  3ri0-assembly1_A  TM=9.749E-01  e=7.657E-28  Thermus thermophilus HB8
  3rij-assembly3_C  TM=9.745E-01  e=1.565E-26  Thermus thermophilus HB8